Protein AF-A0AAW4KY16-F1 (afdb_monomer_lite)

pLDDT: mean 70.46, std 17.02, range [35.59, 92.81]

Radius of gyration: 23.31 Å; chains: 1; bounding box: 40×42×88 Å

Foldseek 3Di:
DPPVVVVVVVVVVVVVVPPPPPQLACDPVNVVVVLLPDVVSLVVLCVVVDDPVCVVVPPPDPPPVSVVQVVQKDKDKAFPDWDQDPQGIWGKIKIWIWHFDPPPDTDIDIWIWIFTDDRSDTDDTHTDDDDPPPPPD

Secondary structure (DSSP, 8-state):
--SHHHHHHHHHHHHHH-S-----PPPHHHHHHHHHH-HHHHHHHHHHHS-HHHHTTTTS-HHHHHHHHHHTEEEEEEEEEEEEETTEEEEEEEEEEEEEE-SSS-EEEEEEEEEEEETTEEEEEEEE---------

Organism: NCBI:txid60036

Structure (mmCIF, N/CA/C/O backbone):
data_AF-A0AAW4KY16-F1
#
_entry.id   AF-A0AAW4KY16-F1
#
loop_
_atom_site.group_PDB
_atom_site.id
_atom_site.type_symbol
_atom_site.label_atom_id
_atom_site.label_alt_id
_atom_site.label_comp_id
_atom_site.label_asym_id
_atom_site.label_entity_id
_atom_site.label_seq_id
_atom_site.pdbx_PDB_ins_code
_atom_site.Cartn_x
_atom_site.Cartn_y
_atom_site.Cartn_z
_atom_site.occupancy
_atom_site.B_iso_or_equiv
_atom_site.auth_seq_id
_atom_site.auth_comp_id
_atom_site.auth_asym_id
_atom_site.auth_atom_id
_atom_site.pdbx_PDB_model_num
ATOM 1 N N . MET A 1 1 ? -13.720 26.553 60.244 1.00 46.09 1 MET A N 1
ATOM 2 C CA . MET A 1 1 ? -12.813 25.640 59.511 1.00 46.09 1 MET A CA 1
ATOM 3 C C . MET A 1 1 ? -13.644 24.645 58.684 1.00 46.09 1 MET A C 1
ATOM 5 O O . MET A 1 1 ? -13.913 23.560 59.173 1.00 46.09 1 MET A O 1
ATOM 9 N N . LYS A 1 2 ? -14.160 25.013 57.496 1.00 52.03 2 LYS A N 1
ATOM 10 C CA . LYS A 1 2 ? -14.985 24.106 56.644 1.00 52.03 2 LYS A CA 1
ATOM 11 C C . LYS A 1 2 ? -14.798 24.294 55.121 1.00 52.03 2 LYS A C 1
ATOM 13 O O . LYS A 1 2 ? -15.521 23.684 54.346 1.00 52.03 2 LYS A O 1
ATOM 18 N N . SER A 1 3 ? -13.838 25.104 54.674 1.00 53.16 3 SER A N 1
ATOM 19 C CA . SER A 1 3 ? -13.660 25.464 53.254 1.00 53.16 3 SER A CA 1
ATOM 20 C C . SER A 1 3 ? -12.577 24.666 52.509 1.00 53.16 3 SER A C 1
ATOM 22 O O . SER A 1 3 ? -12.586 24.658 51.283 1.00 53.16 3 SER A O 1
ATOM 24 N N . CYS A 1 4 ? -11.677 23.952 53.201 1.00 51.81 4 CYS A N 1
ATOM 25 C CA . CYS A 1 4 ? -10.566 23.249 52.536 1.00 51.81 4 CYS A CA 1
ATOM 26 C C . CYS A 1 4 ? -10.973 21.987 51.759 1.00 51.81 4 CYS A C 1
ATOM 28 O O . CYS A 1 4 ? -10.284 21.616 50.815 1.00 51.81 4 CYS A O 1
ATOM 30 N N . ASN A 1 5 ? -12.094 21.341 52.094 1.00 55.22 5 ASN A N 1
ATOM 31 C CA . ASN A 1 5 ? -12.461 20.071 51.451 1.00 55.22 5 ASN A CA 1
ATOM 32 C C . ASN A 1 5 ? -13.099 20.248 50.066 1.00 55.22 5 ASN A C 1
ATOM 34 O O . ASN A 1 5 ? -13.060 19.324 49.260 1.00 55.22 5 ASN A O 1
ATOM 38 N N . LEU A 1 6 ? -13.657 21.426 49.767 1.00 53.19 6 LEU A N 1
ATOM 39 C CA . LEU A 1 6 ? -14.331 21.671 48.490 1.00 53.19 6 LEU A CA 1
ATOM 40 C C . LEU A 1 6 ? -13.330 21.953 47.360 1.00 53.19 6 LEU A C 1
ATOM 42 O O . LEU A 1 6 ? -13.514 21.482 46.243 1.00 53.19 6 LEU A O 1
ATOM 46 N N . ALA A 1 7 ? -12.239 22.663 47.664 1.00 57.59 7 ALA A N 1
ATOM 47 C CA . ALA A 1 7 ? -11.196 22.993 46.693 1.00 57.59 7 ALA A CA 1
ATOM 48 C C . ALA A 1 7 ? -10.406 21.755 46.234 1.00 57.59 7 ALA A C 1
ATOM 50 O O . ALA A 1 7 ? -10.069 21.639 45.059 1.00 57.59 7 ALA A O 1
ATOM 51 N N . ILE A 1 8 ? -10.167 20.801 47.142 1.00 59.75 8 ILE A N 1
ATOM 52 C CA . ILE A 1 8 ? -9.473 19.544 46.826 1.00 59.75 8 ILE A CA 1
ATOM 53 C C . ILE A 1 8 ? -10.357 18.652 45.943 1.00 59.75 8 ILE A C 1
ATOM 55 O O . ILE A 1 8 ? -9.868 18.070 44.977 1.00 59.75 8 ILE A O 1
ATOM 59 N N . LEU A 1 9 ? -11.668 18.598 46.214 1.00 54.94 9 LEU A N 1
ATOM 60 C CA . LEU A 1 9 ? -12.607 17.851 45.373 1.00 54.94 9 LEU A CA 1
ATOM 61 C C . LEU A 1 9 ? -12.713 18.448 43.961 1.00 54.94 9 LEU A C 1
ATOM 63 O O . LEU A 1 9 ? -12.759 17.707 42.983 1.00 54.94 9 LEU A O 1
ATOM 67 N N . LEU A 1 10 ? -12.719 19.782 43.849 1.00 55.59 10 LEU A N 1
ATOM 68 C CA . LEU A 1 10 ? -12.806 20.472 42.560 1.00 55.59 10 LEU A CA 1
ATOM 69 C C . LEU A 1 10 ? -11.530 20.296 41.723 1.00 55.59 10 LEU A C 1
ATOM 71 O O . LEU A 1 10 ? -11.622 20.089 40.516 1.00 55.59 10 LEU A O 1
ATOM 75 N N . ALA A 1 11 ? -10.356 20.319 42.364 1.00 57.59 11 ALA A N 1
ATOM 76 C CA . ALA A 1 11 ? -9.072 20.066 41.709 1.00 57.59 11 ALA A CA 1
ATOM 77 C C . ALA A 1 11 ? -8.928 18.606 41.244 1.00 57.59 11 ALA A C 1
ATOM 79 O O . ALA A 1 11 ? -8.374 18.347 40.178 1.00 57.59 11 ALA A O 1
ATOM 80 N N . ALA A 1 12 ? -9.471 17.645 41.998 1.00 57.50 12 ALA A N 1
ATOM 81 C CA . ALA A 1 12 ? -9.517 16.246 41.573 1.00 57.50 12 ALA A CA 1
ATOM 82 C C . ALA A 1 12 ? -10.460 16.036 40.372 1.00 57.50 12 AL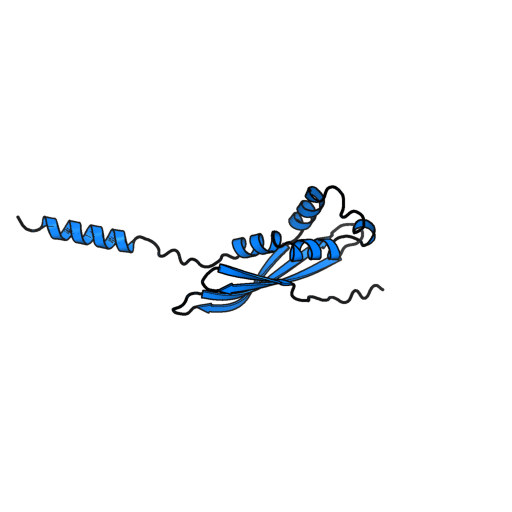A A C 1
ATOM 84 O O . ALA A 1 12 ? -10.170 15.225 39.492 1.00 57.50 12 ALA A O 1
ATOM 85 N N . LEU A 1 13 ? -11.562 16.793 40.300 1.00 52.69 13 LEU A N 1
ATOM 86 C CA . LEU A 1 13 ? -12.531 16.702 39.206 1.00 52.69 13 LEU A CA 1
ATOM 87 C C . LEU A 1 13 ? -11.999 17.309 37.896 1.00 52.69 13 LEU A C 1
ATOM 89 O O . LEU A 1 13 ? -12.256 16.766 36.824 1.00 52.69 13 LEU A O 1
ATOM 93 N N . THR A 1 14 ? -11.218 18.392 37.963 1.00 54.91 14 THR A N 1
ATOM 94 C CA . THR A 1 14 ? -10.579 18.989 36.777 1.00 54.91 14 THR A CA 1
ATOM 95 C C . THR A 1 14 ? -9.404 18.162 36.260 1.00 54.91 14 THR A C 1
ATOM 97 O O . THR A 1 14 ? -9.240 18.061 35.047 1.00 54.91 14 THR A O 1
ATOM 100 N N . LEU A 1 15 ? -8.644 17.491 37.135 1.00 50.94 15 LEU A N 1
ATOM 101 C CA . LEU A 1 15 ? -7.600 16.542 36.720 1.00 50.94 15 LEU A CA 1
ATOM 102 C C . LEU A 1 15 ? -8.166 15.322 35.975 1.00 50.94 15 LEU A C 1
ATOM 104 O O . LEU A 1 15 ? -7.519 14.812 35.066 1.00 50.94 15 LEU A O 1
ATOM 108 N N . LEU A 1 16 ? -9.387 14.891 36.301 1.00 49.41 16 LEU A N 1
ATOM 109 C CA . LEU A 1 16 ? -10.084 13.816 35.584 1.00 49.41 16 LEU A CA 1
ATOM 110 C C . LEU A 1 16 ? -10.632 14.250 34.215 1.00 49.41 16 LEU A C 1
ATOM 112 O O . LEU A 1 16 ? -10.747 13.415 33.322 1.00 49.41 16 LEU A O 1
ATOM 116 N N . MET A 1 17 ? -10.927 15.540 34.025 1.00 50.19 17 MET A N 1
ATOM 117 C CA . MET A 1 17 ? -11.390 16.090 32.741 1.00 50.19 17 MET A CA 1
ATOM 118 C C . MET A 1 17 ? -10.253 16.590 31.835 1.00 50.19 17 MET A C 1
ATOM 120 O O . MET A 1 17 ? -10.497 16.923 30.678 1.00 50.19 17 MET A O 1
ATOM 124 N N . ALA A 1 18 ? -9.018 16.640 32.343 1.00 46.06 18 ALA A N 1
ATOM 125 C CA . ALA A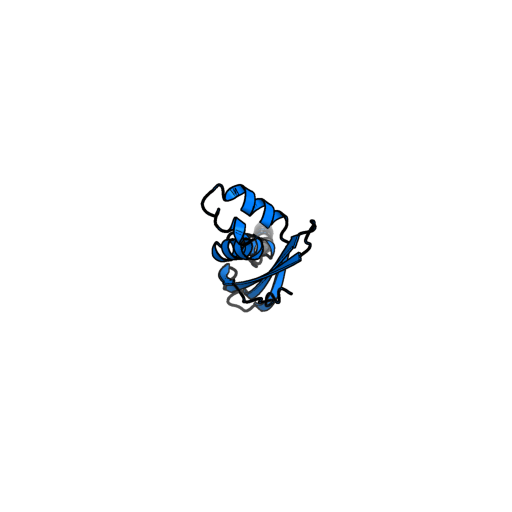 1 18 ? -7.832 17.071 31.603 1.00 46.06 18 ALA A CA 1
ATOM 126 C C . ALA A 1 18 ? -7.066 15.916 30.939 1.00 46.06 18 ALA A C 1
ATOM 128 O O . ALA A 1 18 ? -6.015 16.149 30.342 1.00 46.06 18 ALA A O 1
ATOM 129 N N . PHE A 1 19 ? -7.575 14.683 31.002 1.00 48.34 19 PHE A N 1
ATOM 130 C CA . PHE A 1 19 ? -7.145 13.669 30.051 1.00 48.34 19 PHE A CA 1
ATOM 131 C C . PHE A 1 19 ? -7.846 13.983 28.733 1.00 48.34 19 PHE A C 1
ATOM 133 O O . PHE A 1 19 ? -9.068 13.814 28.662 1.00 48.34 19 PHE A O 1
ATOM 140 N N . PRO A 1 20 ? -7.136 14.446 27.685 1.00 44.78 20 PRO A N 1
ATOM 141 C CA . PRO A 1 20 ? -7.723 14.396 26.364 1.00 44.78 20 PRO A CA 1
ATOM 142 C C . PRO A 1 20 ? -8.129 12.940 26.168 1.00 44.78 20 PRO A C 1
ATOM 144 O O . PRO A 1 20 ? -7.303 12.033 26.288 1.00 44.78 20 PRO A O 1
ATOM 147 N N . ILE A 1 21 ? -9.417 12.706 25.941 1.00 47.62 21 ILE A N 1
ATOM 148 C CA . ILE A 1 21 ? -9.878 11.451 25.372 1.00 47.62 21 ILE A CA 1
ATOM 149 C C . ILE A 1 21 ? -9.171 11.418 24.021 1.00 47.62 21 ILE A C 1
ATOM 151 O O . ILE A 1 21 ? -9.624 12.053 23.070 1.00 47.62 21 ILE A O 1
ATOM 155 N N . VAL A 1 22 ? -7.983 10.810 23.975 1.00 41.59 22 VAL A N 1
ATOM 156 C CA . VAL A 1 22 ? -7.241 10.592 22.743 1.00 41.59 22 VAL A CA 1
ATOM 157 C C . VAL A 1 22 ? -8.174 9.716 21.934 1.00 41.59 22 VAL A C 1
ATOM 159 O O . VAL A 1 22 ? -8.352 8.536 22.223 1.00 41.59 22 VAL A O 1
ATOM 162 N N . SER A 1 23 ? -8.898 10.343 21.014 1.00 47.12 23 SER A N 1
ATOM 163 C CA . SER A 1 23 ? -9.725 9.647 20.051 1.00 47.12 23 SER A CA 1
ATOM 164 C C . SER A 1 23 ? -8.782 8.699 19.323 1.00 47.12 23 SER A C 1
ATOM 166 O O . SER A 1 23 ? -7.916 9.152 18.578 1.00 47.12 23 SER A O 1
ATOM 168 N N . PHE A 1 24 ? -8.880 7.400 19.614 1.00 55.53 24 PHE A N 1
ATOM 169 C CA . PHE A 1 24 ? -8.032 6.348 19.051 1.00 55.53 24 PHE A CA 1
ATOM 170 C C . PHE A 1 24 ? -8.393 6.110 17.575 1.00 55.53 24 PHE A C 1
ATOM 172 O O . PHE A 1 24 ? -8.701 4.999 17.173 1.00 55.53 24 PHE A O 1
ATOM 179 N N . ALA A 1 25 ? -8.460 7.144 16.744 1.00 70.38 25 ALA A N 1
ATOM 180 C CA . ALA A 1 25 ? -8.648 6.954 15.316 1.00 70.38 25 ALA A CA 1
ATOM 181 C C . ALA A 1 25 ? -7.353 6.386 14.719 1.00 70.38 25 ALA A C 1
ATOM 183 O O . ALA A 1 25 ? -6.278 6.904 15.004 1.00 70.38 25 ALA A O 1
ATOM 184 N N . VAL A 1 26 ? -7.465 5.341 13.890 1.00 80.00 26 VAL A N 1
ATOM 185 C CA . VAL A 1 26 ? -6.324 4.841 13.107 1.00 80.00 26 VAL A CA 1
ATOM 186 C C . VAL A 1 26 ? -5.854 5.967 12.192 1.00 80.00 26 VAL A C 1
ATOM 188 O O . VAL A 1 26 ? -6.676 6.507 11.439 1.00 80.00 26 VAL A O 1
ATOM 191 N N . THR A 1 27 ? -4.575 6.324 12.261 1.00 86.56 27 THR A N 1
ATOM 192 C CA . THR A 1 27 ? -4.032 7.424 11.453 1.00 86.56 27 THR A CA 1
ATOM 193 C C . THR A 1 27 ? -3.714 6.971 10.030 1.00 86.56 27 THR A C 1
ATOM 195 O O . THR A 1 27 ? -3.607 5.775 9.738 1.00 86.56 27 THR A O 1
ATOM 198 N N . ASP A 1 28 ? -3.564 7.928 9.115 1.00 88.56 28 ASP A N 1
ATOM 199 C CA . ASP A 1 28 ? -3.187 7.618 7.737 1.00 88.56 28 ASP A CA 1
ATOM 200 C C . ASP A 1 28 ? -1.757 7.043 7.671 1.00 88.56 28 ASP A C 1
ATOM 202 O O . ASP A 1 28 ? -1.500 6.143 6.872 1.00 88.56 28 ASP A O 1
ATOM 206 N N . GLU A 1 29 ? -0.849 7.455 8.562 1.00 90.50 29 GLU A N 1
ATOM 207 C CA . GLU A 1 29 ? 0.498 6.882 8.687 1.00 90.50 29 GLU A CA 1
ATOM 208 C C . GLU A 1 29 ? 0.457 5.409 9.109 1.00 90.50 29 GLU A C 1
ATOM 210 O O . GLU A 1 29 ? 1.116 4.580 8.480 1.00 90.50 29 GLU A O 1
ATOM 215 N N . GLU A 1 30 ? -0.359 5.061 10.111 1.00 90.69 30 GLU A N 1
ATOM 216 C CA . GLU A 1 30 ? -0.543 3.672 10.557 1.00 90.69 30 GLU A CA 1
ATOM 217 C C . GLU A 1 30 ? -1.124 2.792 9.440 1.00 90.69 30 GLU A C 1
ATOM 219 O O . GLU A 1 30 ? -0.736 1.629 9.270 1.00 90.69 30 GLU A O 1
ATOM 224 N N . ILE A 1 31 ? -2.043 3.350 8.645 1.00 91.06 31 ILE A N 1
ATOM 225 C CA . ILE A 1 31 ? -2.611 2.689 7.467 1.00 91.06 31 ILE A CA 1
ATOM 226 C C . ILE A 1 31 ? -1.524 2.445 6.416 1.00 91.06 31 ILE A C 1
ATOM 228 O O . ILE A 1 31 ? -1.411 1.327 5.908 1.00 91.06 31 ILE A O 1
ATOM 232 N N . ILE A 1 32 ? -0.717 3.460 6.095 1.00 92.44 32 ILE A N 1
ATOM 233 C CA . ILE A 1 32 ? 0.363 3.354 5.108 1.00 92.44 32 ILE A CA 1
ATOM 234 C C . ILE A 1 32 ? 1.401 2.324 5.555 1.00 92.44 32 ILE A C 1
ATOM 236 O O . ILE A 1 32 ? 1.799 1.481 4.752 1.00 92.44 32 ILE A O 1
ATOM 240 N N . GLU A 1 33 ? 1.833 2.361 6.815 1.00 91.88 33 GLU A N 1
ATOM 241 C CA . GLU A 1 33 ? 2.809 1.412 7.352 1.00 91.88 33 GLU A CA 1
ATOM 242 C C . GLU A 1 33 ? 2.278 -0.025 7.311 1.00 91.88 33 GLU A C 1
ATOM 244 O O . GLU A 1 33 ? 2.972 -0.936 6.855 1.00 91.88 33 GLU A O 1
ATOM 249 N N . SER A 1 34 ? 1.015 -0.226 7.690 1.00 92.25 34 SER A N 1
ATOM 250 C CA . SER A 1 34 ? 0.376 -1.544 7.623 1.00 92.25 34 SER A CA 1
ATOM 251 C C . SER A 1 34 ? 0.281 -2.064 6.186 1.00 92.25 34 SER A C 1
ATOM 253 O O . SER A 1 34 ? 0.547 -3.237 5.939 1.00 92.25 34 SER A O 1
ATOM 255 N N . VAL A 1 35 ? -0.039 -1.197 5.219 1.00 91.94 35 VAL A N 1
ATOM 256 C CA . VAL A 1 35 ? -0.086 -1.557 3.791 1.00 91.94 35 VAL A CA 1
ATOM 257 C C . VAL A 1 35 ? 1.306 -1.839 3.222 1.00 91.94 35 VAL A C 1
ATOM 259 O O . VAL A 1 35 ? 1.458 -2.775 2.440 1.00 91.94 35 VAL A O 1
ATOM 262 N N . LYS A 1 36 ? 2.336 -1.085 3.621 1.00 89.62 36 LYS A N 1
ATOM 263 C CA . LYS A 1 36 ? 3.732 -1.349 3.229 1.00 89.62 36 LYS A CA 1
ATOM 264 C C . LYS A 1 36 ? 4.225 -2.703 3.732 1.00 89.62 36 LYS A C 1
ATOM 266 O O . LYS A 1 36 ? 4.979 -3.371 3.031 1.00 89.62 36 LYS A O 1
ATOM 271 N N . ASN A 1 37 ? 3.797 -3.097 4.928 1.00 88.69 37 ASN A N 1
ATOM 272 C CA . ASN A 1 37 ? 4.214 -4.341 5.566 1.00 88.69 37 ASN A CA 1
ATOM 273 C C . ASN A 1 37 ? 3.351 -5.553 5.178 1.00 88.69 37 ASN A C 1
ATOM 275 O O . ASN A 1 37 ? 3.746 -6.683 5.469 1.00 88.69 37 ASN A O 1
ATOM 279 N N . ASP A 1 38 ? 2.216 -5.353 4.500 1.00 89.25 38 ASP A N 1
ATOM 280 C CA . ASP A 1 38 ? 1.367 -6.453 4.046 1.00 89.25 38 ASP A CA 1
ATOM 281 C C . ASP A 1 38 ? 2.077 -7.284 2.955 1.00 89.25 38 ASP A C 1
ATOM 283 O O . ASP A 1 38 ? 2.472 -6.745 1.914 1.00 89.25 38 ASP A O 1
ATOM 287 N N . PRO A 1 39 ? 2.243 -8.607 3.144 1.00 85.94 39 PRO A N 1
ATOM 288 C CA . PRO A 1 39 ? 3.026 -9.439 2.234 1.00 85.94 39 PRO A CA 1
ATOM 289 C C . PRO A 1 39 ? 2.414 -9.534 0.832 1.00 85.94 39 PRO A C 1
ATOM 291 O O . PRO A 1 39 ? 3.153 -9.616 -0.149 1.00 85.94 39 PRO A O 1
ATOM 294 N N . LYS A 1 40 ? 1.080 -9.480 0.706 1.00 86.31 40 LYS A N 1
ATOM 295 C CA . LYS A 1 40 ? 0.405 -9.543 -0.599 1.00 86.31 40 LYS A CA 1
ATOM 296 C C . LYS A 1 40 ? 0.609 -8.245 -1.362 1.00 86.31 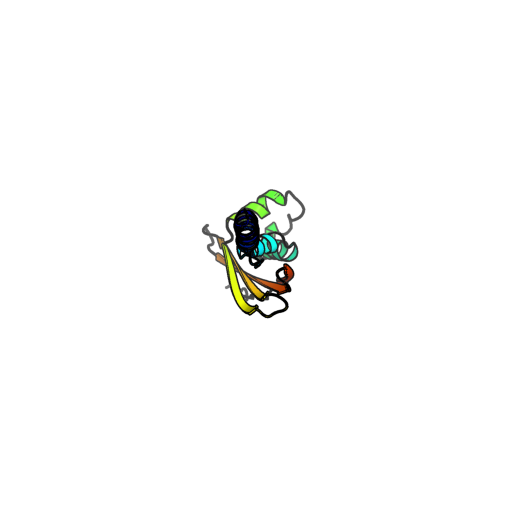40 LYS A C 1
ATOM 298 O O . LYS A 1 40 ? 0.861 -8.270 -2.565 1.00 86.31 40 LYS A O 1
ATOM 303 N N . VAL A 1 41 ? 0.526 -7.113 -0.664 1.00 87.25 41 VAL A N 1
ATOM 304 C CA . VAL A 1 41 ? 0.821 -5.803 -1.250 1.00 87.25 41 VAL A CA 1
ATOM 305 C C . VAL A 1 41 ? 2.278 -5.737 -1.692 1.00 87.25 41 VAL A C 1
ATOM 307 O O . VAL A 1 41 ? 2.533 -5.343 -2.827 1.00 87.25 41 VAL A O 1
ATOM 310 N N . ARG A 1 42 ? 3.216 -6.197 -0.855 1.00 84.81 42 ARG A N 1
ATOM 311 C CA . ARG A 1 42 ? 4.646 -6.300 -1.196 1.00 84.81 42 ARG A CA 1
ATOM 312 C C . ARG A 1 42 ? 4.899 -7.098 -2.446 1.00 84.81 42 ARG A C 1
ATOM 314 O O . ARG A 1 42 ? 5.487 -6.574 -3.390 1.00 84.81 42 ARG A O 1
ATOM 321 N N . GLN A 1 43 ? 4.392 -8.318 -2.490 1.00 81.75 43 GLN A N 1
ATOM 322 C CA . GLN A 1 43 ? 4.530 -9.151 -3.670 1.00 81.75 43 GLN A CA 1
ATOM 323 C C . GLN A 1 43 ? 3.952 -8.456 -4.910 1.00 81.75 43 GLN A C 1
ATOM 325 O O . GLN A 1 43 ? 4.610 -8.396 -5.948 1.00 81.75 43 GLN A O 1
ATOM 330 N N . ARG A 1 44 ? 2.762 -7.852 -4.798 1.00 84.44 44 ARG A N 1
ATOM 331 C CA . ARG A 1 44 ? 2.128 -7.190 -5.939 1.00 84.44 44 ARG A CA 1
ATOM 332 C C . ARG A 1 44 ? 2.901 -5.966 -6.422 1.00 84.44 44 ARG A C 1
ATOM 334 O O . ARG A 1 44 ? 3.012 -5.766 -7.629 1.00 84.44 44 ARG A O 1
ATOM 341 N N . VAL A 1 45 ? 3.439 -5.166 -5.502 1.00 82.81 45 VAL A N 1
ATOM 342 C CA . VAL A 1 45 ? 4.317 -4.030 -5.807 1.00 82.81 45 VAL A CA 1
ATOM 343 C C . VAL A 1 45 ? 5.527 -4.506 -6.594 1.00 82.81 45 VAL A C 1
ATOM 345 O O . VAL A 1 45 ? 5.802 -3.963 -7.662 1.00 82.81 45 VAL A O 1
ATOM 348 N N . LEU A 1 46 ? 6.205 -5.557 -6.138 1.00 80.06 46 LEU A N 1
ATOM 349 C CA . LEU A 1 46 ? 7.359 -6.113 -6.841 1.00 80.06 46 LEU A CA 1
ATOM 350 C C . LEU A 1 46 ? 6.991 -6.623 -8.235 1.00 80.06 46 LEU A C 1
ATOM 352 O O . LEU A 1 46 ? 7.658 -6.274 -9.204 1.00 80.06 46 LEU A O 1
ATOM 356 N N . GLU A 1 47 ? 5.902 -7.381 -8.363 1.00 78.88 47 GLU A N 1
ATOM 357 C CA . GLU A 1 47 ? 5.446 -7.908 -9.650 1.00 78.88 47 GLU A CA 1
ATOM 358 C C . GLU A 1 47 ? 5.215 -6.799 -10.679 1.00 78.88 47 GLU A C 1
ATOM 360 O O . GLU A 1 47 ? 5.688 -6.905 -11.809 1.00 78.88 47 GLU A O 1
ATOM 365 N N . VAL A 1 48 ? 4.503 -5.727 -10.322 1.00 78.19 48 VAL A N 1
ATOM 366 C CA . VAL A 1 48 ? 4.156 -4.683 -11.302 1.00 78.19 48 VAL A CA 1
ATOM 367 C C . VAL A 1 48 ? 5.301 -3.707 -11.569 1.00 78.19 48 VAL A C 1
ATOM 369 O O . VAL A 1 48 ? 5.329 -3.081 -12.629 1.00 78.19 48 VAL A O 1
ATOM 372 N N . THR A 1 49 ? 6.237 -3.557 -10.630 1.00 76.50 49 THR A N 1
ATOM 373 C CA . THR A 1 49 ? 7.353 -2.606 -10.756 1.00 76.50 49 THR A CA 1
ATOM 374 C C . THR A 1 49 ? 8.601 -3.231 -11.370 1.00 76.50 49 THR A C 1
ATOM 376 O O . THR A 1 49 ? 9.316 -2.534 -12.098 1.00 76.50 49 THR A O 1
ATOM 379 N N . LEU A 1 50 ? 8.853 -4.524 -11.137 1.00 73.56 50 LEU A N 1
ATOM 380 C CA . LEU A 1 50 ? 9.996 -5.237 -11.695 1.00 73.56 50 LEU A CA 1
ATOM 381 C C . LEU A 1 50 ? 9.694 -5.781 -13.104 1.00 73.56 50 LEU A C 1
ATOM 383 O O . LEU A 1 50 ? 8.638 -6.383 -13.329 1.00 73.56 50 LEU A O 1
ATOM 387 N N . PRO A 1 51 ? 10.642 -5.633 -14.052 1.00 66.50 51 PRO A N 1
ATOM 388 C CA . PRO A 1 51 ? 10.590 -6.329 -15.336 1.00 66.50 51 PRO A CA 1
ATOM 389 C C . PRO A 1 51 ? 10.465 -7.843 -15.132 1.00 66.50 51 PRO A C 1
ATOM 391 O O . PRO A 1 51 ? 11.072 -8.378 -14.203 1.00 66.50 51 PRO A O 1
ATOM 394 N N . ALA A 1 52 ? 9.739 -8.533 -16.018 1.00 60.91 52 ALA A N 1
ATOM 395 C CA . ALA A 1 52 ? 9.525 -9.983 -15.941 1.00 60.91 52 ALA A CA 1
ATOM 396 C C . ALA A 1 52 ? 10.842 -10.776 -15.793 1.00 60.91 52 ALA A C 1
ATOM 398 O O . ALA A 1 52 ? 10.930 -11.667 -14.958 1.00 60.91 52 ALA A O 1
ATOM 399 N N . GLU A 1 53 ? 11.895 -10.348 -16.491 1.00 53.47 53 GLU A N 1
ATOM 400 C CA . GLU A 1 53 ? 13.257 -10.915 -16.474 1.00 53.47 53 GLU A CA 1
ATOM 401 C C . GLU A 1 53 ? 13.963 -10.840 -15.104 1.00 53.47 53 GLU A C 1
ATOM 403 O O . GLU A 1 53 ? 14.944 -11.539 -14.854 1.00 53.47 53 GLU A O 1
ATOM 408 N N . ARG A 1 54 ? 13.500 -9.962 -14.203 1.00 56.72 54 ARG A N 1
ATOM 409 C CA . ARG A 1 54 ? 13.996 -9.851 -12.821 1.00 56.72 54 ARG A CA 1
ATOM 410 C C . ARG A 1 54 ? 1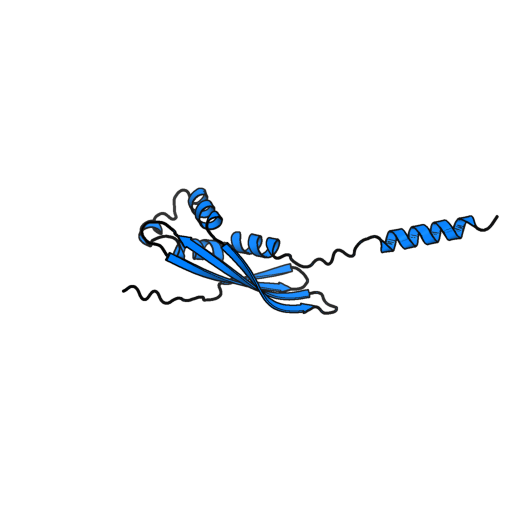3.071 -10.497 -11.792 1.00 56.72 54 ARG A C 1
ATOM 412 O O . ARG A 1 54 ? 13.452 -10.561 -10.628 1.00 56.72 54 ARG A O 1
ATOM 419 N N . ARG A 1 55 ? 11.908 -11.015 -12.205 1.00 57.06 55 ARG A N 1
ATOM 420 C CA . ARG A 1 55 ? 11.007 -11.783 -11.329 1.00 57.06 55 ARG A CA 1
ATOM 421 C C . ARG A 1 55 ? 11.540 -13.195 -11.051 1.00 57.06 55 ARG A C 1
ATOM 423 O O . ARG A 1 55 ? 11.231 -13.763 -10.019 1.00 57.06 55 ARG A O 1
ATOM 430 N N . GLU A 1 56 ? 12.401 -13.735 -11.911 1.00 50.34 56 GLU A N 1
ATOM 431 C CA . GLU A 1 56 ? 13.054 -15.041 -11.696 1.00 50.34 56 GLU A CA 1
ATOM 432 C C . GLU A 1 56 ? 14.203 -14.998 -10.671 1.00 50.34 56 GLU A C 1
ATOM 434 O O . GLU A 1 56 ? 14.716 -16.038 -10.281 1.00 50.34 56 GLU A O 1
ATOM 439 N N . ARG A 1 57 ? 14.607 -13.808 -10.197 1.00 49.38 57 ARG A N 1
ATOM 440 C CA . ARG A 1 57 ? 15.636 -13.634 -9.150 1.00 49.38 57 ARG A CA 1
ATOM 441 C C . ARG A 1 57 ? 15.026 -13.311 -7.786 1.00 49.38 57 ARG A C 1
ATOM 443 O O . ARG A 1 57 ? 15.602 -12.553 -7.015 1.00 49.38 57 ARG A O 1
ATOM 450 N N . LEU A 1 58 ? 13.836 -13.844 -7.519 1.00 52.41 58 LEU A N 1
ATOM 451 C CA . LEU A 1 58 ? 13.116 -13.685 -6.251 1.00 52.41 58 LEU A CA 1
ATOM 452 C C . LEU A 1 58 ? 13.700 -14.543 -5.104 1.00 52.41 58 LEU A C 1
ATOM 454 O O . LEU A 1 58 ? 13.144 -14.540 -4.010 1.00 52.41 58 LEU A O 1
ATOM 458 N N . ASP A 1 59 ? 14.819 -15.231 -5.357 1.00 51.34 59 ASP A N 1
ATOM 459 C CA . ASP A 1 59 ? 15.508 -16.111 -4.406 1.00 51.34 59 ASP A CA 1
ATOM 460 C C . ASP A 1 59 ? 16.799 -15.492 -3.809 1.00 51.34 59 ASP A C 1
ATOM 462 O O . ASP A 1 59 ? 17.473 -16.142 -3.011 1.00 51.34 59 ASP A O 1
ATOM 466 N N . ASP A 1 60 ? 17.171 -14.250 -4.160 1.00 51.31 60 ASP A N 1
ATOM 467 C CA . ASP A 1 60 ? 18.418 -13.594 -3.712 1.00 51.31 60 ASP A CA 1
ATOM 468 C C . ASP A 1 60 ? 18.252 -12.055 -3.617 1.00 51.31 60 ASP A C 1
ATOM 470 O O . ASP A 1 60 ? 17.423 -11.454 -4.301 1.00 51.31 60 ASP A O 1
ATOM 474 N N . PRO A 1 61 ? 19.108 -11.349 -2.868 1.00 50.66 61 PRO A N 1
ATOM 475 C CA . PRO A 1 61 ? 18.855 -10.788 -1.544 1.00 50.66 61 PRO A CA 1
ATOM 476 C C . PRO A 1 61 ? 17.725 -9.731 -1.541 1.00 50.66 61 PRO A C 1
ATOM 478 O O . PRO A 1 61 ? 17.939 -8.530 -1.730 1.00 50.66 61 PRO A O 1
ATOM 481 N N . GLN A 1 62 ? 16.508 -10.186 -1.230 1.00 53.50 62 GLN A N 1
ATOM 482 C CA . GLN A 1 62 ? 15.234 -9.445 -1.244 1.00 53.50 62 GLN A CA 1
ATOM 483 C C . GLN A 1 62 ? 15.157 -8.153 -0.409 1.00 53.50 62 GLN A C 1
ATOM 485 O O . GLN A 1 62 ? 14.180 -7.420 -0.505 1.00 53.50 62 GLN A O 1
ATOM 490 N N . LYS A 1 63 ? 16.137 -7.838 0.445 1.00 53.94 63 LYS A N 1
ATOM 491 C CA . LYS A 1 63 ? 15.996 -6.711 1.381 1.00 53.94 63 LYS A CA 1
ATOM 492 C C . LYS A 1 63 ? 16.246 -5.350 0.722 1.00 53.94 63 LYS A C 1
ATOM 494 O O . LYS A 1 63 ? 15.576 -4.380 1.055 1.00 53.94 63 LYS A O 1
ATOM 499 N N . THR A 1 64 ? 17.173 -5.275 -0.234 1.00 57.59 64 THR A N 1
ATOM 500 C CA . THR A 1 64 ? 17.583 -3.996 -0.846 1.00 57.59 64 THR A CA 1
ATOM 501 C C . THR A 1 64 ? 16.648 -3.561 -1.976 1.00 57.59 64 THR A C 1
ATOM 503 O O . THR A 1 64 ? 16.331 -2.379 -2.090 1.00 57.59 64 THR A O 1
ATOM 506 N N . ILE A 1 65 ? 16.166 -4.510 -2.788 1.00 62.94 65 ILE A N 1
ATOM 507 C CA . ILE A 1 65 ? 15.249 -4.229 -3.908 1.00 62.94 65 ILE A CA 1
ATOM 508 C C . ILE A 1 65 ? 13.894 -3.743 -3.383 1.00 62.94 65 ILE A C 1
ATOM 510 O O . ILE A 1 65 ? 13.354 -2.762 -3.897 1.00 62.94 65 ILE A O 1
ATOM 514 N N . ASP A 1 66 ? 13.388 -4.384 -2.328 1.00 64.31 66 ASP A N 1
ATOM 515 C CA . ASP A 1 66 ? 12.149 -3.992 -1.665 1.00 64.31 66 ASP A CA 1
ATOM 516 C C . ASP A 1 66 ? 12.246 -2.552 -1.149 1.00 64.31 66 ASP A C 1
ATOM 518 O O . ASP A 1 66 ? 11.429 -1.704 -1.508 1.00 64.31 66 ASP A O 1
ATOM 522 N N . GLU A 1 67 ? 13.281 -2.230 -0.370 1.00 68.50 67 GLU A N 1
ATOM 523 C CA . GLU A 1 67 ? 13.438 -0.889 0.195 1.00 68.50 67 GLU A CA 1
ATOM 524 C C . GLU A 1 67 ? 13.508 0.211 -0.871 1.00 68.50 67 GLU A C 1
ATOM 526 O O . GLU A 1 67 ? 12.896 1.266 -0.699 1.00 68.50 67 GLU A O 1
ATOM 531 N N . ASP A 1 68 ? 14.212 -0.014 -1.980 1.00 75.19 68 ASP A N 1
ATOM 532 C CA . ASP A 1 68 ? 14.362 0.992 -3.035 1.00 75.19 68 ASP A CA 1
ATOM 533 C C . ASP A 1 68 ? 13.067 1.239 -3.813 1.00 75.19 68 ASP A C 1
ATOM 535 O O . ASP A 1 68 ? 12.780 2.378 -4.197 1.00 75.19 68 ASP A O 1
ATOM 539 N N . ILE A 1 69 ? 12.270 0.193 -4.044 1.00 76.88 69 ILE A N 1
ATOM 540 C CA . ILE A 1 69 ? 10.967 0.326 -4.702 1.00 76.88 69 ILE A CA 1
ATOM 541 C C . ILE A 1 69 ? 10.001 1.076 -3.789 1.00 76.88 69 ILE A C 1
ATOM 543 O O . ILE A 1 69 ? 9.326 2.006 -4.234 1.00 76.88 69 ILE A O 1
ATOM 547 N N . TYR A 1 70 ? 9.983 0.734 -2.502 1.00 76.31 70 TYR A N 1
ATOM 548 C CA . TYR A 1 70 ? 9.126 1.381 -1.515 1.00 76.31 70 TYR A CA 1
ATOM 549 C C . TYR A 1 70 ? 9.528 2.830 -1.213 1.00 76.31 70 TYR A C 1
ATO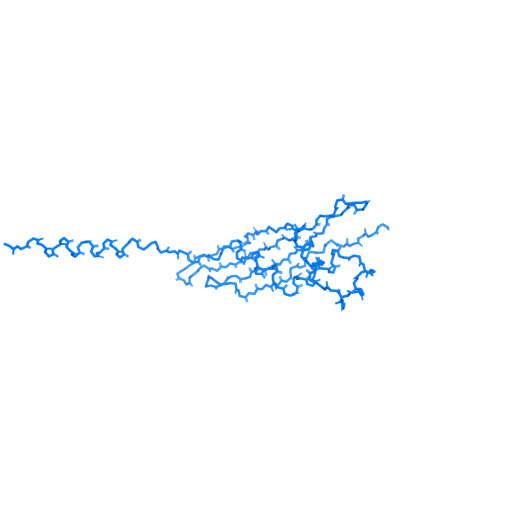M 551 O O . TYR A 1 70 ? 8.644 3.656 -0.994 1.00 76.31 70 TYR A O 1
ATOM 559 N N . LYS A 1 71 ? 10.824 3.173 -1.264 1.00 79.69 71 LYS A N 1
ATOM 560 C CA . LYS A 1 71 ? 11.316 4.564 -1.174 1.00 79.69 71 LYS A CA 1
ATOM 561 C C . LYS A 1 71 ? 10.869 5.426 -2.355 1.00 79.69 71 LYS A C 1
ATOM 563 O O . LYS A 1 71 ? 10.667 6.621 -2.189 1.00 79.69 71 LYS A O 1
ATOM 568 N N . LYS A 1 72 ? 10.729 4.825 -3.540 1.00 82.81 72 LYS A N 1
ATOM 569 C CA . LYS A 1 72 ? 10.283 5.497 -4.775 1.00 82.81 72 LYS A CA 1
ATOM 570 C C . LYS A 1 72 ? 8.771 5.427 -4.994 1.00 82.81 72 LYS A C 1
ATOM 572 O O . LYS A 1 72 ? 8.283 5.936 -5.997 1.00 82.81 72 LYS A O 1
ATOM 577 N N . SER A 1 73 ? 8.046 4.765 -4.095 1.00 86.12 73 SER A N 1
ATOM 578 C CA . SER A 1 73 ? 6.595 4.647 -4.172 1.00 86.12 73 SER A CA 1
ATOM 579 C C . SER A 1 73 ? 5.929 5.724 -3.322 1.00 86.12 73 SER A C 1
ATOM 581 O O . SER A 1 73 ? 6.273 5.914 -2.156 1.00 86.12 73 SER A O 1
ATOM 583 N N . GLU A 1 74 ? 4.933 6.387 -3.890 1.00 89.62 74 GLU A N 1
ATOM 584 C CA . GLU A 1 74 ? 4.057 7.324 -3.196 1.00 89.62 74 GLU A CA 1
ATOM 585 C C . GLU A 1 74 ? 2.807 6.586 -2.704 1.00 89.62 74 GLU A C 1
ATOM 587 O O . GLU A 1 74 ? 2.247 5.746 -3.414 1.00 89.62 74 GLU A O 1
ATOM 592 N N . PHE A 1 75 ? 2.363 6.894 -1.485 1.00 90.69 75 PHE A N 1
ATOM 593 C CA . PHE A 1 75 ? 1.206 6.263 -0.852 1.00 90.69 75 PHE A CA 1
ATOM 594 C C . PHE A 1 75 ? 0.164 7.325 -0.539 1.00 90.69 75 PHE A C 1
ATOM 596 O O . PHE A 1 75 ? 0.438 8.264 0.204 1.00 90.69 75 PHE A O 1
ATOM 603 N N . PHE A 1 76 ? -1.040 7.148 -1.071 1.00 89.88 76 PHE A N 1
ATOM 604 C CA . PHE A 1 76 ? -2.155 8.064 -0.873 1.00 89.88 76 PHE A CA 1
ATOM 605 C C . PHE A 1 76 ? -3.296 7.332 -0.183 1.00 89.88 76 PHE A C 1
ATOM 607 O O . PHE A 1 76 ? -3.829 6.362 -0.726 1.00 89.88 76 PHE A O 1
ATOM 614 N N . VAL A 1 77 ? -3.687 7.797 1.002 1.00 89.00 77 VAL A N 1
ATOM 615 C CA . VAL A 1 77 ? -4.868 7.285 1.700 1.00 89.00 77 VAL A CA 1
ATOM 616 C C . VAL A 1 77 ? -6.082 8.096 1.263 1.00 89.00 77 VAL A C 1
ATOM 618 O O . VAL A 1 77 ? -6.154 9.304 1.460 1.00 89.00 77 VAL A O 1
ATOM 621 N N . VAL A 1 78 ? -7.055 7.420 0.665 1.00 87.19 78 VAL A N 1
ATOM 622 C CA . VAL A 1 78 ? -8.312 7.997 0.199 1.00 87.19 78 VAL A CA 1
ATOM 623 C C . VAL A 1 78 ? -9.444 7.438 1.063 1.00 87.19 78 VAL A C 1
ATOM 625 O O . VAL A 1 78 ? -9.673 6.224 1.078 1.00 87.19 78 VAL A O 1
ATOM 628 N N . PRO A 1 79 ? -10.178 8.274 1.811 1.00 81.50 79 PRO A N 1
ATOM 629 C CA . PRO A 1 79 ? -11.347 7.809 2.542 1.00 81.50 79 PRO A CA 1
ATOM 630 C C . PRO A 1 79 ? -12.468 7.436 1.563 1.00 81.50 79 PRO A C 1
ATOM 632 O O . PRO A 1 79 ? -12.905 8.273 0.782 1.00 81.50 79 PRO A O 1
ATOM 635 N N . LEU A 1 80 ? -12.949 6.186 1.605 1.00 78.69 80 LEU A N 1
ATOM 636 C CA . LEU A 1 80 ? -14.091 5.754 0.783 1.00 78.69 80 LEU A CA 1
ATOM 637 C C . LEU A 1 80 ? -15.410 5.968 1.514 1.00 78.69 80 LEU A C 1
ATOM 639 O O . LEU A 1 80 ? -16.385 6.454 0.952 1.00 78.69 80 LEU A O 1
ATOM 643 N N . ASN A 1 81 ? -15.441 5.578 2.782 1.00 71.75 81 ASN A N 1
ATOM 644 C CA . ASN A 1 81 ? -16.530 5.872 3.686 1.00 71.75 81 ASN A CA 1
ATOM 645 C C . ASN A 1 81 ? -16.009 5.847 5.123 1.00 71.75 81 ASN A C 1
ATOM 647 O O . ASN A 1 81 ? -15.205 5.002 5.513 1.00 71.75 81 ASN A O 1
ATOM 651 N N . SER A 1 82 ? -16.482 6.786 5.928 1.00 61.78 82 SER A N 1
ATOM 652 C CA . SER A 1 82 ? -16.223 6.821 7.361 1.00 61.78 82 SER A CA 1
ATOM 653 C C . SER A 1 82 ? -17.554 6.990 8.065 1.00 61.78 82 SER A C 1
ATOM 655 O O . SER A 1 82 ? -18.257 7.969 7.823 1.00 61.78 82 SER A O 1
ATOM 657 N N . GLN A 1 83 ? -17.906 6.034 8.918 1.00 57.53 83 GLN A N 1
ATOM 658 C CA . GLN A 1 83 ? -19.060 6.146 9.796 1.00 57.53 83 GLN A CA 1
ATOM 659 C C . GLN A 1 83 ? -18.570 6.003 11.233 1.00 57.53 83 GLN A C 1
ATOM 661 O O . GLN A 1 83 ? -18.010 4.978 11.627 1.00 57.53 83 GLN A O 1
ATOM 666 N N . CYS A 1 84 ? -18.762 7.059 12.015 1.00 54.97 84 CYS A N 1
ATOM 667 C CA . CYS A 1 84 ? -18.514 7.038 13.447 1.00 54.97 84 CYS A CA 1
ATOM 668 C C . CYS A 1 84 ? -19.864 6.955 14.160 1.00 54.97 84 CYS A C 1
ATOM 670 O O . CYS A 1 84 ? -20.740 7.788 13.943 1.00 54.97 84 CYS A O 1
ATOM 672 N N . GLY A 1 85 ? -20.034 5.923 14.984 1.00 50.19 85 GLY A N 1
ATOM 673 C CA . GLY A 1 85 ? -21.196 5.742 15.850 1.00 50.19 85 GLY A CA 1
ATOM 674 C C . GLY A 1 85 ? -20.768 5.355 17.265 1.00 50.19 85 GLY A C 1
ATOM 675 O O . GLY A 1 85 ? -19.580 5.215 17.549 1.00 50.19 85 GLY A O 1
ATOM 676 N N . VAL A 1 86 ? -21.743 5.135 18.151 1.00 46.00 86 VAL A N 1
ATOM 677 C CA . VAL A 1 86 ? -21.531 4.854 19.590 1.00 46.00 86 VAL A CA 1
ATOM 678 C C . VAL A 1 86 ? -20.674 3.595 19.845 1.00 46.00 86 VAL A C 1
ATOM 680 O O . VAL A 1 86 ? -20.078 3.454 20.906 1.00 46.00 86 VAL A O 1
ATOM 683 N N . ALA A 1 87 ? -20.552 2.700 18.857 1.00 49.00 87 ALA A N 1
ATOM 684 C CA . ALA A 1 87 ? -19.731 1.484 18.915 1.00 49.00 87 ALA A CA 1
ATOM 685 C C . ALA A 1 87 ? -18.286 1.655 18.380 1.00 49.00 87 ALA A C 1
ATOM 687 O O . ALA A 1 87 ? -17.557 0.670 18.250 1.00 49.00 87 ALA A O 1
ATOM 688 N N . GLY A 1 88 ? -17.865 2.887 18.076 1.00 55.75 88 GLY A N 1
ATOM 689 C CA . GLY A 1 88 ? -16.544 3.226 17.540 1.00 55.75 88 GLY A CA 1
ATOM 690 C C . GLY A 1 88 ? -16.572 3.655 16.069 1.00 55.75 88 GLY A C 1
ATOM 691 O O . GLY A 1 88 ? -17.584 3.528 15.377 1.00 55.75 88 GLY A O 1
ATOM 692 N N . CYS A 1 89 ? -15.444 4.180 15.582 1.00 60.44 89 CYS A N 1
ATOM 693 C CA . CYS A 1 89 ? -15.285 4.534 14.172 1.00 60.44 89 CYS A CA 1
ATOM 694 C C . CYS A 1 89 ? -14.932 3.291 13.344 1.00 60.44 89 CYS A C 1
ATOM 696 O O . CYS A 1 89 ? -13.990 2.547 13.653 1.00 60.44 89 CYS A O 1
ATOM 698 N N . GLY A 1 90 ? -15.724 3.067 12.298 1.00 64.50 90 GLY A N 1
ATOM 699 C CA . GLY A 1 90 ? -15.495 2.063 11.271 1.00 64.50 90 GLY A CA 1
ATOM 700 C C . GLY A 1 90 ? -15.516 2.711 9.892 1.00 64.50 90 GLY A C 1
ATOM 701 O O . GLY A 1 90 ? -16.157 3.741 9.672 1.00 64.50 90 GLY A O 1
ATOM 702 N N . GLY A 1 91 ? -14.790 2.129 8.950 1.00 80.19 91 GLY A N 1
ATOM 703 C CA . GLY A 1 91 ? -14.722 2.691 7.611 1.00 80.19 91 GLY A CA 1
ATOM 704 C C . GLY A 1 91 ? -13.795 1.927 6.696 1.00 80.19 91 GLY A C 1
ATOM 705 O O . GLY A 1 91 ? -12.932 1.170 7.142 1.00 80.19 91 GLY A O 1
ATOM 706 N N . ASN A 1 92 ? -13.984 2.149 5.405 1.00 84.44 92 ASN A N 1
ATOM 707 C CA . ASN A 1 92 ? -13.080 1.662 4.387 1.00 84.44 92 ASN A CA 1
ATOM 708 C C . ASN A 1 92 ? -12.201 2.816 3.914 1.00 84.44 92 ASN A C 1
ATOM 710 O O . ASN A 1 92 ? -12.674 3.916 3.604 1.00 84.44 92 ASN A O 1
ATOM 714 N N . LYS A 1 93 ? -10.908 2.540 3.830 1.00 86.81 93 LYS A N 1
ATOM 715 C CA . LYS A 1 93 ? -9.911 3.421 3.237 1.00 86.81 93 LYS A CA 1
ATOM 716 C C . LYS A 1 93 ? -9.357 2.725 2.004 1.00 86.81 93 LYS A C 1
ATOM 718 O O . LYS A 1 93 ? -9.149 1.515 2.018 1.00 86.81 93 LYS A O 1
ATOM 723 N N . LEU A 1 94 ? -9.145 3.468 0.933 1.00 89.00 94 LEU A N 1
ATOM 724 C CA . LEU A 1 94 ? -8.404 3.002 -0.226 1.00 89.00 94 LEU A CA 1
ATOM 725 C C . LEU A 1 94 ? -6.993 3.559 -0.114 1.00 89.00 94 LEU A C 1
ATOM 727 O O . LEU A 1 94 ? -6.828 4.763 0.030 1.00 89.00 94 LEU A O 1
ATOM 731 N N . VAL A 1 95 ? -5.982 2.709 -0.184 1.00 90.94 95 VAL A N 1
ATOM 732 C CA . VAL A 1 95 ? -4.595 3.148 -0.301 1.00 90.94 95 VAL A CA 1
ATOM 733 C C . VAL A 1 95 ? -4.178 2.970 -1.743 1.00 90.94 95 VAL A C 1
ATOM 735 O O . VAL A 1 95 ? -4.132 1.843 -2.229 1.00 90.94 95 VAL A O 1
ATOM 738 N N . VAL A 1 96 ? -3.904 4.077 -2.424 1.00 90.50 96 VAL A N 1
ATOM 739 C CA . VAL A 1 96 ? -3.353 4.084 -3.777 1.00 90.50 96 VAL A CA 1
ATOM 740 C C . VAL A 1 96 ? -1.839 4.179 -3.665 1.00 90.50 96 VAL A C 1
ATOM 742 O O . VAL A 1 96 ? -1.309 5.108 -3.063 1.00 90.50 96 VAL A O 1
ATOM 745 N N . ILE A 1 97 ? -1.154 3.202 -4.243 1.00 90.06 97 ILE A N 1
ATOM 746 C CA . ILE A 1 97 ? 0.299 3.115 -4.296 1.00 90.06 97 ILE A CA 1
ATOM 747 C C . ILE A 1 97 ? 0.703 3.444 -5.720 1.00 90.06 97 ILE A C 1
ATOM 749 O O . ILE A 1 97 ? 0.301 2.752 -6.660 1.00 90.06 97 ILE A O 1
ATOM 753 N N . ARG A 1 98 ? 1.484 4.503 -5.878 1.00 87.62 98 ARG A N 1
ATOM 754 C CA . ARG A 1 98 ? 2.004 4.942 -7.165 1.00 87.62 98 ARG A CA 1
ATOM 755 C C . ARG A 1 98 ? 3.503 4.721 -7.189 1.00 87.62 98 ARG A C 1
ATOM 757 O O . ARG A 1 98 ? 4.207 5.182 -6.303 1.00 87.62 98 ARG A O 1
ATOM 764 N N . TYR A 1 99 ? 3.986 4.042 -8.217 1.00 83.88 99 TYR A N 1
ATOM 765 C CA . TYR A 1 99 ? 5.411 3.912 -8.481 1.00 83.88 99 TYR A CA 1
ATOM 766 C C . TYR A 1 99 ? 5.747 4.636 -9.776 1.00 83.88 99 TYR A C 1
ATOM 768 O O . TYR A 1 99 ? 5.221 4.281 -10.836 1.00 83.88 99 TYR A O 1
ATOM 776 N N . GLU A 1 100 ? 6.635 5.621 -9.687 1.00 77.50 100 GLU A N 1
ATOM 777 C CA . GLU A 1 100 ? 7.176 6.327 -10.842 1.00 77.50 100 GLU A CA 1
ATOM 778 C C . GLU A 1 100 ? 8.617 5.904 -11.114 1.00 77.50 100 GLU A C 1
ATOM 780 O O . GLU A 1 100 ? 9.487 5.922 -10.239 1.00 77.50 100 GLU A O 1
ATOM 785 N N . ARG A 1 101 ? 8.894 5.557 -12.371 1.00 72.31 101 ARG A N 1
ATOM 786 C CA . ARG A 1 101 ? 10.256 5.365 -12.859 1.00 72.31 101 ARG A CA 1
ATOM 787 C C . ARG A 1 101 ? 10.593 6.497 -13.822 1.00 72.31 101 ARG A C 1
ATOM 789 O O . ARG A 1 101 ? 9.957 6.606 -14.858 1.00 72.31 101 ARG A O 1
ATOM 796 N N . HIS A 1 102 ? 11.623 7.285 -13.513 1.00 65.44 102 HIS A N 1
ATOM 797 C CA . HIS A 1 102 ? 12.050 8.445 -14.320 1.00 65.44 102 HIS A CA 1
ATOM 798 C C . HIS A 1 102 ? 13.321 8.204 -15.162 1.00 65.44 102 HIS A C 1
ATOM 800 O O . HIS A 1 102 ? 13.988 9.153 -15.561 1.00 65.44 102 HIS A O 1
ATOM 806 N N . VAL A 1 103 ? 13.707 6.947 -15.407 1.00 67.88 103 VAL A N 1
ATOM 807 C CA . VAL A 1 103 ? 14.862 6.624 -16.276 1.00 67.88 103 VAL A CA 1
ATOM 808 C C . VAL A 1 103 ? 14.413 6.352 -17.717 1.00 67.88 103 VAL A C 1
ATOM 810 O O . VAL A 1 103 ? 13.244 6.539 -18.031 1.00 67.88 103 VAL A O 1
ATOM 813 N N . THR A 1 104 ? 15.332 5.893 -18.575 1.00 58.56 104 THR A N 1
ATOM 814 C CA . THR A 1 104 ? 15.209 5.713 -20.040 1.00 58.56 104 THR A CA 1
ATOM 815 C C . THR A 1 104 ? 13.862 5.218 -20.581 1.00 58.56 104 THR A C 1
ATOM 817 O O . THR A 1 104 ? 13.503 5.616 -21.680 1.00 58.56 104 THR A O 1
ATOM 820 N N . ASN A 1 105 ? 13.100 4.428 -19.819 1.00 61.62 105 ASN A N 1
ATOM 821 C CA . ASN A 1 105 ? 11.700 4.113 -20.106 1.00 61.62 105 ASN A CA 1
ATOM 822 C C . ASN A 1 105 ? 10.831 4.575 -18.936 1.00 61.62 105 ASN A C 1
ATOM 824 O O . ASN A 1 105 ? 10.683 3.845 -17.948 1.00 61.62 105 ASN A O 1
ATOM 828 N N . ALA A 1 106 ? 10.304 5.796 -19.033 1.00 67.56 106 ALA A N 1
ATOM 829 C CA . ALA A 1 106 ? 9.468 6.357 -17.988 1.00 67.56 106 ALA A CA 1
ATOM 830 C C . ALA A 1 106 ? 8.099 5.675 -17.972 1.00 67.56 106 ALA A C 1
ATOM 832 O O . ALA A 1 106 ? 7.432 5.573 -19.000 1.00 67.56 106 ALA A O 1
ATOM 833 N N . TYR A 1 107 ? 7.675 5.204 -16.804 1.00 72.31 107 TYR A N 1
ATOM 834 C CA . TYR A 1 107 ? 6.337 4.654 -16.621 1.00 72.31 107 TYR A CA 1
ATOM 835 C C . TYR A 1 107 ? 5.837 4.894 -15.201 1.00 72.31 107 TYR A C 1
ATOM 837 O O . TYR A 1 107 ? 6.617 4.997 -14.252 1.00 72.31 107 TYR A O 1
ATOM 845 N N . SER A 1 108 ? 4.513 4.954 -15.074 1.00 77.00 108 SER A N 1
ATOM 846 C CA . SER A 1 108 ? 3.801 4.983 -13.799 1.00 77.00 108 SER A CA 1
ATOM 847 C C . SER A 1 108 ? 3.012 3.688 -13.634 1.00 77.00 108 SER A C 1
ATOM 849 O O . SER A 1 108 ? 2.287 3.280 -14.542 1.00 77.00 108 SER A O 1
ATOM 851 N N . ARG A 1 109 ? 3.143 3.035 -12.477 1.00 81.81 109 ARG A N 1
ATOM 852 C CA . ARG A 1 109 ? 2.293 1.903 -12.080 1.00 81.81 109 ARG A CA 1
ATOM 853 C C . ARG A 1 109 ? 1.469 2.281 -10.863 1.00 81.81 109 ARG A C 1
ATOM 855 O O . ARG A 1 109 ? 1.959 2.975 -9.976 1.00 81.81 109 ARG A O 1
ATOM 862 N N . TYR A 1 110 ? 0.235 1.792 -10.833 1.00 84.81 110 TYR A N 1
ATOM 863 C CA . TYR A 1 110 ? -0.716 2.041 -9.759 1.00 84.81 110 TYR A CA 1
ATOM 864 C C . TYR A 1 110 ? -1.215 0.719 -9.196 1.00 84.81 110 TYR A C 1
ATOM 866 O O . TYR A 1 110 ? -1.525 -0.210 -9.940 1.00 84.81 110 TYR A O 1
ATOM 874 N N . ILE A 1 111 ? -1.308 0.654 -7.877 1.00 87.25 111 ILE A N 1
ATOM 875 C CA . ILE A 1 111 ? -1.885 -0.462 -7.132 1.00 87.25 111 ILE A CA 1
ATOM 876 C C . ILE A 1 111 ? -2.852 0.150 -6.132 1.00 87.25 111 ILE A C 1
ATOM 878 O O . ILE A 1 111 ? -2.558 1.206 -5.575 1.00 87.25 111 ILE A O 1
ATOM 882 N N . ALA A 1 112 ? -3.984 -0.499 -5.876 1.00 90.06 112 ALA A N 1
ATOM 883 C CA . ALA A 1 112 ? -4.785 -0.157 -4.711 1.00 90.06 112 ALA A CA 1
ATOM 884 C C . ALA A 1 112 ? -4.857 -1.302 -3.718 1.00 90.06 112 ALA A C 1
ATOM 886 O O . ALA A 1 112 ? -4.923 -2.476 -4.081 1.00 90.06 112 ALA A O 1
ATOM 887 N N . ALA A 1 113 ? -4.934 -0.921 -2.452 1.00 91.38 113 ALA A N 1
ATOM 888 C CA . ALA A 1 113 ? -5.343 -1.782 -1.364 1.00 91.38 113 ALA A CA 1
ATOM 889 C C . ALA A 1 113 ? -6.575 -1.179 -0.680 1.00 91.38 113 ALA A C 1
ATOM 891 O O . ALA A 1 113 ? -6.595 -0.004 -0.323 1.00 91.38 113 ALA A O 1
ATOM 892 N N . LEU A 1 114 ? -7.613 -1.985 -0.495 1.00 92.06 114 LEU A N 1
ATOM 893 C CA . LEU A 1 114 ? -8.732 -1.674 0.376 1.00 92.06 114 LEU A CA 1
ATOM 894 C C . LEU A 1 114 ? -8.349 -2.035 1.812 1.00 92.06 114 LEU A C 1
ATOM 896 O O . LEU A 1 114 ? -8.021 -3.184 2.101 1.00 92.06 114 LEU A O 1
ATOM 900 N N . VAL A 1 115 ? -8.442 -1.065 2.710 1.00 91.81 115 VAL A N 1
ATOM 901 C CA . VAL A 1 115 ? -8.165 -1.211 4.137 1.00 91.81 115 VAL A CA 1
ATOM 902 C C . VAL A 1 115 ? -9.475 -1.077 4.898 1.00 91.81 115 VAL A C 1
ATOM 904 O O . VAL A 1 115 ? -10.136 -0.037 4.849 1.00 91.81 115 VAL A O 1
ATOM 907 N N . ARG A 1 116 ? -9.865 -2.139 5.605 1.00 90.31 116 ARG A N 1
ATOM 908 C CA . ARG A 1 116 ? -11.077 -2.156 6.430 1.00 90.31 116 ARG A CA 1
ATOM 909 C C . ARG A 1 116 ? -10.726 -1.851 7.876 1.00 90.31 116 ARG A C 1
ATOM 911 O 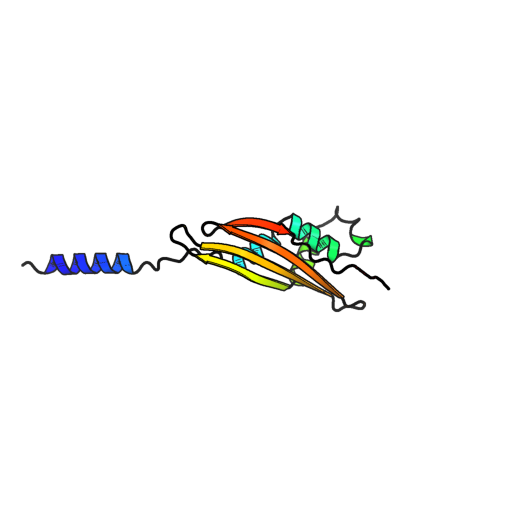O . ARG A 1 116 ? -9.976 -2.595 8.511 1.00 90.31 116 ARG A O 1
ATOM 918 N N . ILE A 1 117 ? -11.316 -0.789 8.411 1.00 88.12 117 ILE A N 1
ATOM 919 C CA . ILE A 1 117 ? -11.152 -0.356 9.797 1.00 88.12 117 ILE A CA 1
ATOM 920 C C . ILE A 1 117 ? -12.439 -0.665 10.553 1.00 88.12 117 ILE A C 1
ATOM 922 O O . ILE A 1 117 ? -13.533 -0.278 10.139 1.00 88.12 117 ILE A O 1
ATOM 926 N N . LYS A 1 118 ? -12.314 -1.351 11.689 1.00 85.75 118 LYS A N 1
ATOM 927 C CA . LYS A 1 118 ? -13.436 -1.638 12.587 1.00 85.75 118 LYS A CA 1
ATOM 928 C C . LYS A 1 118 ? -12.988 -1.505 14.028 1.00 85.75 118 LYS A C 1
ATOM 930 O O . LYS A 1 118 ? -11.973 -2.091 14.410 1.00 85.75 118 LYS A O 1
ATOM 935 N N . ASN A 1 119 ? -13.780 -0.794 14.827 1.00 83.19 119 ASN A N 1
ATOM 936 C CA . ASN A 1 119 ? -13.484 -0.507 16.228 1.00 83.19 119 ASN A CA 1
ATOM 937 C C . ASN A 1 119 ? -12.065 0.052 16.370 1.00 83.19 119 ASN A C 1
ATOM 939 O O . ASN A 1 119 ? -11.277 -0.480 17.152 1.00 83.19 119 ASN A O 1
ATOM 943 N N . MET A 1 120 ? -11.730 1.064 15.557 1.00 81.31 120 MET A N 1
ATOM 944 C CA . MET A 1 120 ? -10.444 1.763 15.658 1.00 81.31 120 MET A CA 1
ATOM 945 C C . MET A 1 120 ? -9.209 0.879 15.399 1.00 81.31 120 MET A C 1
ATOM 947 O O . MET A 1 120 ? -8.116 1.168 15.868 1.00 81.31 120 MET A O 1
ATOM 951 N N . LYS A 1 121 ? -9.369 -0.228 14.664 1.00 85.88 121 LYS A N 1
ATOM 952 C CA . LYS A 1 121 ? -8.269 -1.126 14.294 1.00 85.88 121 LYS A CA 1
ATOM 953 C C . LYS A 1 121 ? -8.382 -1.540 12.838 1.00 85.88 121 LYS A C 1
ATOM 955 O O . LYS A 1 121 ? -9.488 -1.811 12.360 1.00 85.88 121 LYS A O 1
ATOM 960 N N . ILE A 1 122 ? -7.240 -1.661 12.169 1.00 89.81 122 ILE A N 1
ATOM 961 C CA . ILE A 1 122 ? -7.146 -2.300 10.854 1.00 89.81 122 ILE A CA 1
ATOM 962 C C . ILE A 1 122 ? -7.500 -3.778 11.032 1.00 89.81 122 ILE A C 1
ATOM 964 O O . ILE A 1 122 ? -6.953 -4.465 11.895 1.00 89.81 122 ILE A O 1
ATOM 968 N N . LYS A 1 123 ? -8.484 -4.249 10.270 1.00 92.62 123 LYS A N 1
ATOM 969 C CA . LYS A 1 123 ? -8.948 -5.642 10.306 1.00 92.62 123 LYS A CA 1
ATOM 970 C C . LYS A 1 123 ? -8.497 -6.440 9.107 1.00 92.62 123 LYS A C 1
ATOM 972 O O . LYS A 1 123 ? -8.268 -7.635 9.236 1.00 92.62 123 LYS A O 1
ATOM 977 N N . GLU A 1 124 ? -8.429 -5.789 7.958 1.00 92.56 124 GLU A N 1
ATOM 978 C CA . GLU A 1 124 ? -8.173 -6.454 6.695 1.00 92.56 124 GLU A CA 1
ATOM 979 C C . GLU A 1 124 ? -7.529 -5.471 5.728 1.00 92.56 124 GLU A C 1
ATOM 981 O O . GLU A 1 124 ? -7.930 -4.304 5.661 1.00 92.56 124 GLU A O 1
ATOM 986 N N . ILE A 1 125 ? -6.560 -5.979 4.974 1.00 92.81 125 ILE A N 1
ATOM 987 C CA . ILE A 1 125 ? -5.958 -5.328 3.821 1.00 92.81 125 ILE A CA 1
ATOM 988 C C . ILE A 1 125 ? -6.162 -6.281 2.647 1.00 92.81 125 ILE A C 1
ATOM 990 O O . ILE A 1 125 ? -5.749 -7.440 2.693 1.00 92.81 125 ILE A O 1
ATOM 994 N N . SER A 1 126 ? -6.833 -5.797 1.610 1.00 91.88 126 SER A N 1
ATOM 995 C CA . SER A 1 126 ? -7.167 -6.584 0.427 1.00 91.88 126 SER A CA 1
ATOM 996 C C . SER A 1 126 ? -6.767 -5.813 -0.818 1.00 91.88 126 SER A C 1
ATOM 998 O O . SER A 1 126 ? -7.126 -4.649 -0.965 1.00 91.88 126 SER A O 1
ATOM 1000 N N . LEU A 1 127 ? -6.023 -6.449 -1.725 1.00 88.75 127 LEU A N 1
ATOM 1001 C CA . LEU A 1 127 ? -5.690 -5.845 -3.013 1.00 88.75 127 LEU A CA 1
ATOM 1002 C C . LEU A 1 127 ? -6.983 -5.523 -3.765 1.00 88.75 127 LEU A C 1
ATOM 1004 O O . LEU A 1 127 ? -7.815 -6.398 -4.000 1.00 88.75 127 LEU A O 1
ATOM 1008 N N . ALA A 1 128 ? -7.146 -4.258 -4.127 1.00 79.00 128 ALA A N 1
ATOM 1009 C CA . ALA A 1 128 ? -8.204 -3.819 -5.010 1.00 79.00 128 ALA A CA 1
ATOM 1010 C C . ALA A 1 128 ? -7.650 -3.831 -6.436 1.00 79.00 128 ALA A C 1
ATOM 1012 O O . ALA A 1 128 ? -6.574 -3.294 -6.709 1.00 79.00 128 ALA A O 1
ATOM 1013 N N . THR A 1 129 ? -8.369 -4.475 -7.348 1.00 62.62 129 THR A N 1
ATOM 1014 C CA . THR A 1 129 ? -7.955 -4.579 -8.745 1.00 62.62 129 THR A CA 1
ATOM 1015 C C . THR A 1 129 ? -7.943 -3.188 -9.382 1.00 62.62 129 THR A C 1
ATOM 1017 O O . THR A 1 129 ? -8.989 -2.670 -9.757 1.00 62.62 129 THR A O 1
ATOM 1020 N N . ILE A 1 130 ? -6.760 -2.589 -9.533 1.00 58.75 130 ILE A N 1
ATOM 1021 C CA . ILE A 1 130 ? -6.526 -1.532 -10.519 1.00 58.75 130 ILE A CA 1
ATOM 1022 C C . ILE A 1 130 ? -5.827 -2.210 -11.687 1.00 58.75 130 ILE A C 1
ATOM 1024 O O . ILE A 1 130 ? -4.626 -2.464 -11.644 1.00 58.75 130 ILE A O 1
ATOM 1028 N N . SER A 1 131 ? -6.594 -2.573 -12.706 1.00 43.75 131 SER A N 1
ATOM 1029 C CA . SER A 1 131 ? -6.029 -2.981 -13.984 1.00 43.75 131 SER A CA 1
ATOM 1030 C C . SER A 1 131 ? -5.932 -1.736 -14.861 1.00 43.75 131 SER A C 1
ATOM 1032 O O . SER A 1 131 ? -6.961 -1.244 -15.316 1.00 43.75 131 SER A O 1
ATOM 1034 N N . PRO A 1 132 ? -4.739 -1.187 -15.124 1.00 47.19 132 PRO A N 1
ATOM 1035 C CA . PRO A 1 132 ? -4.455 -0.774 -16.476 1.00 47.19 132 PRO A CA 1
ATOM 1036 C C . PRO A 1 132 ? -4.145 -2.066 -17.235 1.00 47.19 132 PRO A C 1
ATOM 1038 O O . PRO A 1 132 ? -3.163 -2.745 -16.930 1.00 47.19 132 PRO A O 1
ATOM 1041 N N . GLU A 1 133 ? -5.015 -2.459 -18.164 1.00 46.78 133 GLU A N 1
ATOM 1042 C CA . GLU A 1 133 ? -4.622 -3.411 -19.198 1.00 46.78 133 GLU A CA 1
ATOM 1043 C C . GLU A 1 133 ? -3.300 -2.905 -19.782 1.00 46.78 133 GLU A C 1
ATOM 1045 O O . GLU A 1 133 ? -3.229 -1.781 -20.287 1.00 46.78 133 GLU A O 1
ATOM 1050 N N . ASP A 1 134 ? -2.241 -3.704 -19.670 1.00 42.09 134 ASP A N 1
ATOM 1051 C CA . ASP A 1 134 ? -1.032 -3.500 -20.452 1.00 42.09 134 ASP A CA 1
ATOM 1052 C C . ASP A 1 134 ? -1.420 -3.712 -21.922 1.00 42.09 134 ASP A C 1
ATOM 1054 O O . ASP A 1 134 ? -1.225 -4.783 -22.489 1.00 42.09 134 ASP A O 1
ATOM 1058 N N . LYS A 1 135 ? -1.986 -2.689 -22.569 1.00 35.59 135 LYS A N 1
ATOM 1059 C CA . LYS A 1 135 ? -1.848 -2.552 -24.016 1.00 35.59 135 LYS A CA 1
ATOM 1060 C C . LYS A 1 135 ? -0.404 -2.136 -24.255 1.00 35.59 135 LYS A C 1
ATOM 1062 O O . LYS A 1 135 ? -0.097 -0.952 -24.372 1.00 35.59 135 LYS A O 1
ATOM 1067 N N . GLN A 1 136 ? 0.493 -3.120 -24.228 1.00 36.28 136 GLN A N 1
ATOM 1068 C CA . GLN A 1 136 ? 1.773 -2.971 -24.905 1.00 36.28 136 GLN A CA 1
ATOM 1069 C C . GLN A 1 136 ? 1.471 -2.677 -26.388 1.00 36.28 136 GLN A C 1
ATOM 1071 O O . GLN A 1 136 ? 0.602 -3.352 -26.947 1.00 36.28 136 GLN A O 1
ATOM 1076 N N . PRO A 1 137 ? 2.092 -1.647 -26.992 1.00 41.25 137 PRO A N 1
ATOM 1077 C CA . PRO A 1 137 ? 2.034 -1.445 -28.436 1.00 41.25 137 PRO A CA 1
ATOM 1078 C C . PRO A 1 137 ? 2.695 -2.601 -29.194 1.00 41.25 137 PRO A C 1
ATOM 1080 O O . PRO A 1 137 ? 3.626 -3.225 -28.631 1.00 41.25 137 PRO A O 1
#

Sequence (137 aa):
MKSCNLAILLAALTLLMAFPIVSFAVTDEEIIESVKNDPKVRQRVLEVTLPAERRERLDDPQKTIDEDIYKKSEFFVVPLNSQCGVAGCGGNKLVVIRYERHVTNAYSRYIAALVRIKNMKIKEISLATISPEDKQP